Protein AF-A0A920TH06-F1 (afdb_monomer_lite)

Foldseek 3Di:
DDDPDPDDPPNPVVCVVVVPDQDADPQQVVLLVVLVPDDQDPDPAAEPAVFAKAFDDDPPDQQGFWIWGWDDPPDFKIKIKIWGQDPCSRDPPPGSLNVQLVVNVQWDDDPVDIRGSGPCCCRSHLRHLDAQDWGKTWMKIFMDGNNHTDDIDTTIHIYHHHDPPDD

Secondary structure (DSSP, 8-state):
--------TTS-HHHHHTT---SPPHHHHHHHHHHHHS-------EE-TTS-EE----TT-----EEEEEEE-SSSEEEEEEEEE-GGGTS-TTSHHHHHHHHH-S-EE-SS-EE-SS-HHIIIIISS--TTS-EEEEEEEEEEETTEEEEEEEEEEEE-PPP----

Structure (mmCIF, N/CA/C/O backbone):
data_AF-A0A920TH06-F1
#
_entry.id   AF-A0A920TH06-F1
#
loop_
_atom_site.group_PDB
_atom_site.id
_atom_site.type_symbol
_atom_site.label_atom_id
_atom_site.label_alt_id
_atom_site.label_comp_id
_atom_site.label_asym_id
_atom_site.label_entity_id
_atom_site.label_seq_id
_atom_site.pdbx_PDB_ins_code
_atom_site.Cartn_x
_atom_site.Cartn_y
_atom_site.Cartn_z
_atom_site.occupancy
_atom_site.B_iso_or_equiv
_atom_site.auth_seq_id
_atom_site.auth_comp_id
_atom_site.auth_asym_id
_atom_site.auth_atom_id
_atom_site.pdbx_PDB_model_num
ATOM 1 N N . MET A 1 1 ? 40.378 -18.780 -26.845 1.00 33.81 1 MET A N 1
ATOM 2 C CA . MET A 1 1 ? 40.687 -18.795 -25.401 1.00 33.81 1 MET A CA 1
ATOM 3 C C . MET A 1 1 ? 39.849 -17.699 -24.745 1.00 33.81 1 MET A C 1
ATOM 5 O O . MET A 1 1 ? 40.216 -16.537 -24.842 1.00 33.81 1 MET A O 1
ATOM 9 N N . LYS A 1 2 ? 38.646 -18.022 -24.241 1.00 33.88 2 LYS A N 1
ATOM 10 C CA . LYS A 1 2 ? 37.778 -17.039 -23.568 1.00 33.88 2 LYS A CA 1
ATOM 11 C C . LYS A 1 2 ? 38.266 -16.907 -22.128 1.00 33.88 2 LYS A C 1
ATOM 13 O O . LYS A 1 2 ? 38.277 -17.889 -21.396 1.00 33.88 2 LYS A O 1
ATOM 18 N N . VAL A 1 3 ? 38.743 -15.716 -21.790 1.00 39.12 3 VAL A N 1
ATOM 19 C CA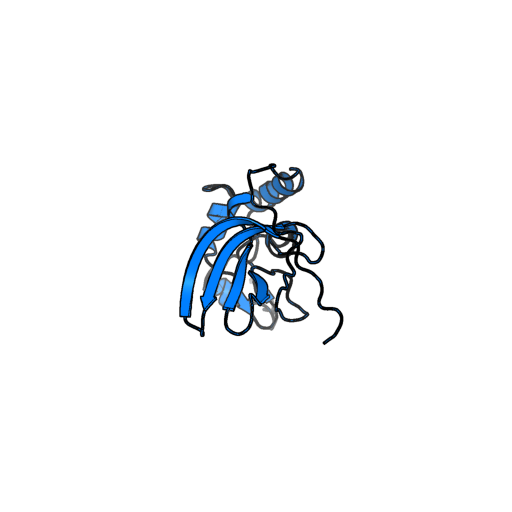 . VAL A 1 3 ? 39.205 -15.345 -20.453 1.00 39.12 3 VAL A CA 1
ATOM 20 C C . VAL A 1 3 ? 38.039 -15.524 -19.483 1.00 39.12 3 VAL A C 1
ATOM 22 O O . VAL A 1 3 ? 36.957 -14.989 -19.729 1.00 39.12 3 VAL A O 1
ATOM 25 N N . ALA A 1 4 ? 38.256 -16.305 -18.425 1.00 44.00 4 ALA A N 1
ATOM 26 C CA . ALA A 1 4 ? 37.342 -16.409 -17.299 1.00 44.00 4 ALA A CA 1
ATOM 27 C C . ALA A 1 4 ? 37.124 -14.998 -16.741 1.00 44.00 4 ALA A C 1
ATOM 29 O O . ALA A 1 4 ? 38.053 -14.381 -16.216 1.00 44.00 4 ALA A O 1
ATOM 30 N N . LYS A 1 5 ? 35.918 -14.455 -16.926 1.00 47.78 5 LYS A N 1
ATOM 31 C CA . LYS A 1 5 ? 35.481 -13.301 -16.147 1.00 47.78 5 LYS A CA 1
ATOM 32 C C . LYS A 1 5 ? 35.469 -13.762 -14.694 1.00 47.78 5 LYS A C 1
ATOM 34 O O . LYS A 1 5 ? 34.869 -14.787 -14.385 1.00 47.78 5 LYS A O 1
ATOM 39 N N . PHE A 1 6 ? 36.205 -13.046 -13.854 1.00 50.72 6 PHE A N 1
ATOM 40 C CA . PHE A 1 6 ? 36.134 -13.190 -12.410 1.00 50.72 6 PHE A CA 1
ATOM 41 C C . PHE A 1 6 ? 34.676 -12.991 -12.006 1.00 50.72 6 PHE A C 1
ATOM 43 O O . PHE A 1 6 ? 34.173 -11.875 -12.112 1.00 50.72 6 PHE A O 1
ATOM 50 N N . ILE A 1 7 ? 34.016 -14.075 -11.604 1.00 52.03 7 ILE A N 1
ATOM 51 C CA . ILE A 1 7 ? 32.746 -13.993 -10.895 1.00 52.03 7 ILE A CA 1
ATOM 52 C C . ILE A 1 7 ? 33.069 -13.257 -9.598 1.00 52.03 7 ILE A C 1
ATOM 54 O O . ILE A 1 7 ? 33.926 -13.691 -8.825 1.00 52.03 7 ILE A O 1
ATOM 58 N N . SER A 1 8 ? 32.477 -12.083 -9.419 1.00 58.69 8 SER A N 1
ATOM 59 C CA . SER A 1 8 ? 32.559 -11.358 -8.154 1.00 58.69 8 SER A CA 1
ATOM 60 C C . SER A 1 8 ? 31.942 -12.243 -7.069 1.00 58.69 8 SER A C 1
ATOM 62 O O . SER A 1 8 ? 30.880 -12.807 -7.302 1.00 58.69 8 SER A O 1
ATOM 64 N N . GLU A 1 9 ? 32.522 -12.330 -5.866 1.00 58.94 9 GLU A N 1
ATOM 65 C CA . GLU A 1 9 ? 31.883 -13.033 -4.728 1.00 58.94 9 GLU A CA 1
ATOM 66 C C . GLU A 1 9 ? 30.471 -12.496 -4.407 1.00 58.94 9 GLU A C 1
ATOM 68 O O . GLU A 1 9 ? 29.725 -13.117 -3.660 1.00 58.94 9 GLU A O 1
ATOM 73 N N . LYS A 1 10 ? 30.112 -11.336 -4.974 1.00 60.47 10 LYS A N 1
ATOM 74 C CA . LYS A 1 10 ? 28.816 -10.667 -4.834 1.00 60.47 10 LYS A CA 1
ATOM 75 C C . LYS A 1 10 ? 27.905 -10.785 -6.060 1.00 60.47 10 LYS A C 1
ATOM 77 O O . LYS A 1 10 ? 26.866 -10.132 -6.082 1.00 60.47 10 LYS A O 1
ATOM 82 N N . GLU A 1 11 ? 28.300 -11.507 -7.109 1.00 66.31 11 GLU A N 1
ATOM 83 C CA . GLU A 1 11 ? 27.383 -11.770 -8.224 1.00 66.31 11 GLU A CA 1
ATOM 84 C C . GLU A 1 11 ? 26.289 -12.740 -7.753 1.00 66.31 11 GLU A C 1
ATOM 86 O O . GLU A 1 11 ? 26.611 -13.785 -7.187 1.00 66.31 11 GLU A O 1
ATOM 91 N N . PRO A 1 12 ? 25.000 -12.412 -7.944 1.00 70.88 12 PRO A N 1
ATOM 92 C CA . PRO A 1 12 ? 23.907 -13.245 -7.465 1.00 70.88 12 PRO A CA 1
ATOM 93 C C . PRO A 1 12 ? 23.651 -14.399 -8.447 1.00 70.88 12 PRO A C 1
ATOM 95 O O . PRO A 1 12 ? 22.682 -14.396 -9.204 1.00 70.88 12 PRO A O 1
ATOM 98 N N . ILE A 1 13 ? 24.552 -15.383 -8.448 1.00 78.50 13 ILE A N 1
ATOM 99 C CA . ILE A 1 13 ? 24.568 -16.524 -9.380 1.00 78.50 13 ILE A CA 1
ATOM 100 C C . ILE A 1 13 ? 23.242 -17.295 -9.340 1.00 78.50 13 ILE A C 1
ATOM 102 O O . ILE A 1 13 ? 22.773 -17.791 -10.361 1.00 78.50 13 ILE A O 1
ATOM 106 N N . GLU A 1 14 ? 22.617 -17.398 -8.170 1.00 81.69 14 GLU A N 1
ATOM 107 C CA . GLU A 1 14 ? 21.323 -18.052 -7.993 1.00 81.69 14 GLU A CA 1
ATOM 108 C C . GLU A 1 14 ? 20.205 -17.350 -8.773 1.00 81.69 14 GLU A C 1
ATOM 110 O O . GLU A 1 14 ? 19.343 -18.031 -9.317 1.00 81.69 14 GLU A O 1
ATOM 115 N N . LEU A 1 15 ? 20.241 -16.017 -8.897 1.00 84.56 15 LEU A N 1
ATOM 116 C CA . LEU A 1 15 ? 19.258 -15.281 -9.697 1.00 84.56 15 LEU A CA 1
ATOM 117 C C . LEU A 1 15 ? 19.418 -15.581 -11.185 1.00 84.56 15 LEU A C 1
ATOM 119 O O . LEU A 1 15 ? 18.423 -15.764 -11.877 1.00 84.56 15 LEU A O 1
ATOM 123 N N . GLU A 1 16 ? 20.660 -15.667 -11.670 1.00 81.00 16 GLU A N 1
ATOM 124 C CA . GLU A 1 16 ? 20.931 -16.032 -13.064 1.00 81.00 16 GLU A CA 1
ATOM 125 C C . GLU A 1 16 ? 20.515 -17.475 -13.362 1.00 81.00 16 GLU A C 1
ATOM 127 O O . GLU A 1 16 ? 19.975 -17.755 -14.426 1.00 81.00 16 GLU A O 1
ATOM 132 N N . ARG A 1 17 ? 20.748 -18.403 -12.427 1.00 85.19 17 ARG A N 1
ATOM 133 C CA . ARG A 1 17 ? 20.390 -19.821 -12.596 1.00 85.19 17 ARG A CA 1
ATOM 134 C C . ARG A 1 17 ? 18.888 -20.059 -12.686 1.00 85.19 17 ARG A C 1
ATOM 136 O O . ARG A 1 17 ? 18.483 -21.001 -13.359 1.00 85.19 17 ARG A O 1
ATOM 143 N N . GLU A 1 18 ? 18.108 -19.238 -11.996 1.00 85.50 18 GLU A N 1
ATOM 144 C CA . GLU A 1 18 ? 16.645 -19.295 -11.990 1.00 85.50 18 GLU A CA 1
ATOM 145 C C . GLU A 1 18 ? 16.020 -18.300 -12.988 1.00 85.50 18 GLU A C 1
ATOM 147 O O . GLU A 1 18 ? 14.808 -18.102 -12.976 1.00 85.50 18 GLU A O 1
ATOM 152 N N . ASP A 1 19 ? 16.837 -17.663 -13.844 1.00 85.75 19 ASP A N 1
ATOM 153 C CA . ASP A 1 19 ? 16.421 -16.662 -14.837 1.00 85.75 19 ASP A CA 1
ATOM 154 C C . ASP A 1 19 ? 15.552 -15.529 -14.241 1.00 85.75 19 ASP A C 1
ATOM 156 O O . ASP A 1 19 ? 14.624 -15.019 -14.876 1.00 85.75 19 ASP A O 1
ATOM 160 N N . ILE A 1 20 ? 15.850 -15.106 -13.005 1.00 85.56 20 ILE A N 1
ATOM 161 C CA . ILE A 1 20 ? 15.085 -14.070 -12.300 1.00 85.56 20 ILE A CA 1
ATOM 162 C C . ILE A 1 20 ? 15.437 -12.686 -12.872 1.00 85.56 20 ILE A C 1
ATOM 164 O O . ILE A 1 20 ? 16.586 -12.243 -12.759 1.00 85.56 20 ILE A O 1
ATOM 168 N N . PRO A 1 21 ? 14.466 -11.947 -13.447 1.00 85.69 21 PRO A N 1
ATOM 169 C CA . PRO A 1 21 ? 14.729 -10.642 -14.035 1.00 85.69 21 PRO A CA 1
ATOM 170 C C . PRO A 1 21 ? 15.011 -9.593 -12.954 1.00 85.69 21 PRO A C 1
ATOM 172 O O . PRO A 1 21 ? 14.147 -9.228 -12.157 1.00 85.69 21 PRO A O 1
ATOM 175 N N . ILE A 1 22 ? 16.228 -9.050 -12.962 1.00 87.81 22 ILE A N 1
ATOM 176 C CA . ILE A 1 22 ? 16.648 -8.004 -12.017 1.00 87.81 22 ILE A CA 1
ATOM 177 C C . ILE A 1 22 ? 16.246 -6.617 -12.541 1.00 87.81 22 ILE A C 1
ATOM 179 O O . ILE A 1 22 ? 15.700 -5.802 -11.798 1.00 87.81 22 ILE A O 1
ATOM 183 N N . ASP A 1 23 ? 16.435 -6.375 -13.839 1.00 91.50 23 ASP A N 1
ATOM 184 C CA . ASP A 1 23 ? 16.112 -5.106 -14.494 1.00 91.50 23 ASP A CA 1
ATOM 185 C C . ASP A 1 23 ? 14.692 -5.090 -15.061 1.00 91.50 23 ASP A C 1
ATOM 187 O O . ASP A 1 23 ? 14.188 -6.099 -15.552 1.00 91.50 23 ASP A O 1
ATOM 191 N N . PHE A 1 24 ? 14.054 -3.919 -15.040 1.00 95.12 24 PHE A N 1
ATOM 192 C CA . PHE A 1 24 ? 12.742 -3.720 -15.654 1.00 95.12 24 PHE A CA 1
ATOM 193 C C . PHE A 1 24 ? 12.860 -3.480 -17.166 1.00 95.12 24 PHE A C 1
ATOM 195 O O . PHE A 1 24 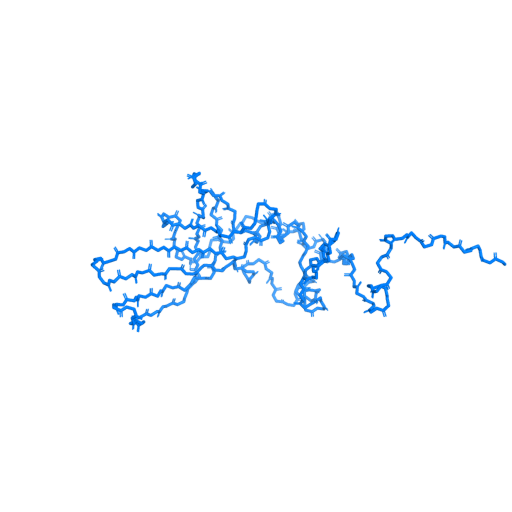? 13.744 -2.733 -17.608 1.00 95.12 24 PHE A O 1
ATOM 202 N N . PRO A 1 25 ? 11.937 -4.017 -17.984 1.00 95.62 25 PRO A N 1
ATOM 203 C CA . PRO A 1 25 ? 11.920 -3.740 -19.410 1.00 95.62 25 PRO A CA 1
ATOM 204 C C . PRO A 1 25 ? 11.639 -2.258 -19.679 1.00 95.62 25 PRO A C 1
ATOM 206 O O . PRO A 1 25 ? 10.906 -1.579 -18.952 1.00 95.62 25 PRO A O 1
ATOM 209 N N . LYS A 1 26 ? 12.179 -1.753 -20.794 1.00 96.31 26 LYS A N 1
ATOM 210 C CA . LYS A 1 26 ? 12.018 -0.349 -21.202 1.00 96.31 26 LYS A CA 1
ATOM 211 C C . LYS A 1 26 ? 10.546 0.079 -21.287 1.00 96.31 26 LYS A C 1
ATOM 213 O O . LYS A 1 26 ? 10.224 1.203 -20.921 1.00 96.31 26 LYS A O 1
ATOM 218 N N . SER A 1 27 ? 9.661 -0.815 -21.730 1.00 95.88 27 SER A N 1
ATOM 219 C CA . SER A 1 27 ? 8.216 -0.573 -21.816 1.00 95.88 27 SER A CA 1
ATOM 220 C C . SER A 1 27 ? 7.598 -0.218 -20.459 1.00 95.88 27 SER A C 1
ATOM 222 O O . SER A 1 27 ? 6.851 0.756 -20.373 1.00 95.88 27 SER A O 1
ATOM 224 N N . ALA A 1 28 ? 7.948 -0.949 -19.396 1.00 95.25 28 ALA A N 1
ATOM 225 C CA . ALA A 1 28 ? 7.488 -0.659 -18.040 1.00 95.25 28 ALA A CA 1
ATOM 226 C C . ALA A 1 28 ? 8.062 0.677 -17.540 1.00 95.25 28 ALA A C 1
ATOM 228 O O . ALA A 1 28 ? 7.325 1.524 -17.039 1.00 95.25 28 ALA A O 1
ATOM 229 N N . LEU A 1 29 ? 9.362 0.916 -17.747 1.00 95.25 29 LEU A N 1
ATOM 230 C CA . LEU A 1 29 ? 10.024 2.158 -17.326 1.00 95.25 29 LEU A CA 1
ATOM 231 C C . LEU A 1 29 ? 9.481 3.408 -18.034 1.00 95.25 29 LEU A C 1
ATOM 233 O O . LEU A 1 29 ? 9.383 4.474 -17.424 1.00 95.25 29 LEU A O 1
ATOM 237 N N . ASP A 1 30 ? 9.123 3.303 -19.311 1.00 94.31 30 ASP A N 1
ATOM 238 C CA . ASP A 1 30 ? 8.520 4.410 -20.048 1.00 94.31 30 ASP A CA 1
ATOM 239 C C . ASP A 1 30 ? 7.087 4.690 -19.562 1.00 94.31 30 ASP A C 1
ATOM 241 O O . ASP A 1 30 ? 6.707 5.857 -19.442 1.00 94.31 30 ASP A O 1
ATOM 245 N N . GLN A 1 31 ? 6.324 3.663 -19.165 1.00 92.75 31 GLN A N 1
ATOM 246 C CA . GLN A 1 31 ? 5.004 3.847 -18.551 1.00 92.75 31 GLN A CA 1
ATOM 247 C C . GLN A 1 31 ? 5.082 4.537 -17.177 1.00 92.75 31 GLN A C 1
ATOM 249 O O . GLN A 1 31 ? 4.250 5.397 -16.880 1.00 92.75 31 GLN A O 1
ATOM 254 N N . VAL A 1 32 ? 6.103 4.245 -16.362 1.00 92.38 32 VAL A N 1
ATOM 255 C CA . VAL A 1 32 ? 6.322 4.933 -15.072 1.00 92.38 32 VAL A CA 1
ATOM 256 C C . VAL A 1 32 ? 6.412 6.451 -15.262 1.00 92.38 32 VAL A C 1
ATOM 258 O O . VAL A 1 32 ? 5.801 7.210 -14.507 1.00 92.38 32 VAL A O 1
ATOM 261 N N . LYS A 1 33 ? 7.124 6.909 -16.300 1.00 88.94 33 LYS A N 1
ATOM 262 C CA . LYS A 1 33 ? 7.270 8.344 -16.604 1.00 88.94 33 LYS A CA 1
ATOM 263 C C . LYS A 1 33 ? 5.933 8.995 -16.959 1.00 88.94 33 LYS A C 1
ATOM 265 O O . LYS A 1 33 ? 5.701 10.144 -16.590 1.00 88.94 33 LYS A O 1
ATOM 270 N N . LEU A 1 34 ? 5.057 8.270 -17.658 1.00 87.50 34 LEU A N 1
ATOM 271 C CA . LEU A 1 34 ? 3.718 8.753 -18.004 1.00 87.50 34 LEU A CA 1
ATOM 272 C C . LEU A 1 34 ? 2.855 8.923 -16.750 1.00 87.50 34 LEU A C 1
ATOM 274 O O . LEU A 1 34 ? 2.242 9.974 -16.577 1.00 87.50 34 LEU A O 1
ATOM 278 N N . ILE A 1 35 ? 2.868 7.934 -15.850 1.00 85.00 35 ILE A N 1
ATOM 279 C CA . ILE A 1 35 ? 2.121 7.964 -14.582 1.00 85.00 35 ILE A CA 1
ATOM 280 C C . ILE A 1 35 ? 2.536 9.167 -13.727 1.00 85.00 35 ILE A C 1
ATOM 282 O O . ILE A 1 35 ? 1.682 9.892 -13.223 1.00 85.00 35 ILE A O 1
ATOM 286 N N . GLN A 1 36 ? 3.839 9.438 -13.614 1.00 76.75 36 GLN A N 1
ATOM 287 C CA . GLN A 1 36 ? 4.352 10.578 -12.843 1.00 76.75 36 GLN A CA 1
ATOM 288 C C . GLN A 1 36 ? 3.913 11.946 -13.395 1.00 76.75 36 GLN A C 1
ATOM 290 O O . GLN A 1 36 ? 3.897 12.930 -12.654 1.00 76.75 36 GLN A O 1
ATOM 295 N N . GLY A 1 37 ? 3.545 12.022 -14.678 1.00 64.69 37 GLY A N 1
ATOM 296 C CA . GLY A 1 37 ? 3.038 13.236 -15.318 1.00 64.69 37 GLY A CA 1
ATOM 297 C C . GLY A 1 37 ? 1.543 13.499 -15.100 1.00 64.69 37 GLY A C 1
ATOM 298 O O . GLY A 1 37 ? 1.074 14.606 -15.376 1.00 64.69 37 GLY A O 1
ATOM 299 N N . ILE A 1 38 ? 0.780 12.518 -14.607 1.00 65.25 38 ILE A N 1
ATOM 300 C CA . ILE A 1 38 ? -0.672 12.624 -14.433 1.00 65.25 38 ILE A CA 1
ATOM 301 C C . ILE A 1 38 ? -0.979 13.119 -13.014 1.00 65.25 38 ILE A C 1
ATOM 303 O O . ILE A 1 38 ? -0.635 12.488 -12.018 1.00 65.25 38 ILE A O 1
ATOM 307 N N . LYS A 1 39 ? -1.683 14.253 -12.898 1.00 55.44 39 LYS A N 1
ATOM 308 C CA . LYS A 1 39 ? -2.303 14.647 -11.625 1.00 55.44 39 LYS A CA 1
ATOM 309 C C . LYS A 1 39 ? -3.471 13.701 -11.348 1.00 55.44 39 LYS A C 1
ATOM 311 O O . LYS A 1 39 ? -4.340 13.576 -12.206 1.00 55.44 39 LYS A O 1
ATOM 316 N N . SER A 1 40 ? -3.461 13.070 -10.167 1.00 56.72 40 SER A N 1
ATOM 317 C CA . SER A 1 40 ? -4.495 12.168 -9.625 1.00 56.72 40 SER A CA 1
ATOM 318 C C . SER A 1 40 ? -5.875 12.402 -10.239 1.00 56.72 40 SER A C 1
ATOM 320 O O . SER A 1 40 ? -6.417 13.508 -10.131 1.00 56.72 40 SER A O 1
ATOM 322 N N . ARG A 1 41 ? -6.479 11.353 -10.815 1.00 55.69 41 ARG A N 1
ATOM 323 C CA . ARG A 1 41 ? -7.920 11.352 -11.093 1.00 55.69 41 ARG A CA 1
ATOM 324 C C . ARG A 1 41 ? -8.634 11.640 -9.770 1.00 55.69 41 ARG A C 1
ATOM 326 O O . ARG A 1 41 ? -8.342 11.004 -8.760 1.00 55.69 41 ARG A O 1
ATOM 333 N N . LYS A 1 42 ? -9.500 12.656 -9.749 1.00 56.44 42 LYS A N 1
ATOM 334 C CA . LYS A 1 42 ? -10.452 12.853 -8.651 1.00 56.44 42 LYS A CA 1
ATOM 335 C C . LYS A 1 42 ? -11.526 11.790 -8.820 1.00 56.44 42 LYS A C 1
ATOM 337 O O . LYS A 1 42 ? -12.478 11.990 -9.565 1.00 56.44 42 LYS A O 1
ATOM 342 N N . GLU A 1 43 ? -11.297 10.642 -8.212 1.00 67.88 43 GLU A N 1
ATOM 343 C CA . GLU A 1 43 ? -12.307 9.601 -8.073 1.00 67.88 43 GLU A CA 1
ATOM 344 C C . GLU A 1 43 ? -13.179 9.908 -6.851 1.00 67.88 43 GLU A C 1
ATOM 346 O O . GLU A 1 43 ? -12.709 10.551 -5.906 1.00 67.88 43 GLU A O 1
ATOM 351 N N . ASP A 1 44 ? -14.433 9.451 -6.865 1.00 84.31 44 ASP A N 1
ATOM 352 C CA . ASP A 1 44 ? -15.324 9.487 -5.699 1.00 84.31 44 ASP A CA 1
ATOM 353 C C . ASP A 1 44 ? -14.792 8.517 -4.630 1.00 84.31 44 ASP A C 1
ATOM 355 O O . ASP A 1 44 ? -15.217 7.370 -4.502 1.00 84.31 44 ASP A O 1
ATOM 359 N N . ARG A 1 45 ? -13.786 8.973 -3.882 1.00 92.44 45 ARG A N 1
ATOM 360 C CA . ARG A 1 45 ? -13.150 8.254 -2.775 1.00 92.44 45 ARG A CA 1
ATOM 361 C C . ARG A 1 45 ? -13.574 8.876 -1.458 1.00 92.44 45 ARG A C 1
ATOM 363 O O . ARG A 1 45 ? -13.660 10.097 -1.337 1.00 92.44 45 ARG A O 1
ATOM 370 N N . ARG A 1 46 ? -13.785 8.038 -0.443 1.00 96.00 46 ARG A N 1
ATOM 371 C CA . ARG A 1 46 ? -14.077 8.524 0.907 1.00 96.00 46 ARG A CA 1
ATOM 372 C C . ARG A 1 46 ? -12.846 9.227 1.480 1.00 96.00 46 ARG A C 1
ATOM 374 O O . ARG A 1 46 ? -11.759 8.653 1.502 1.00 96.00 46 ARG A O 1
ATOM 381 N N . ASP A 1 47 ? -13.012 10.458 1.947 1.00 96.06 47 ASP A N 1
ATOM 382 C CA . ASP A 1 47 ? -11.928 11.209 2.580 1.00 96.06 47 ASP A CA 1
ATOM 383 C C . ASP A 1 47 ? -11.771 10.779 4.046 1.00 96.06 47 ASP A C 1
ATOM 385 O O . ASP A 1 47 ? -12.625 11.065 4.884 1.00 96.06 47 ASP A O 1
ATOM 389 N N . LEU A 1 48 ? -10.676 10.079 4.341 1.00 96.75 48 LEU A N 1
ATOM 390 C CA . LEU A 1 48 ? -10.250 9.682 5.684 1.00 96.75 48 LEU A CA 1
ATOM 391 C C . LEU A 1 48 ? -8.972 10.426 6.108 1.00 96.75 48 LEU A C 1
ATOM 393 O O . LEU A 1 48 ? -8.325 10.054 7.084 1.00 96.75 48 LEU A O 1
ATOM 397 N N . THR A 1 49 ? -8.574 11.494 5.409 1.00 95.50 49 THR A N 1
ATOM 398 C CA . THR A 1 49 ? -7.290 12.183 5.645 1.00 95.50 49 THR A CA 1
ATOM 399 C C . THR A 1 49 ? -7.195 12.903 6.995 1.00 95.50 49 THR A C 1
ATOM 401 O O . THR A 1 49 ? -6.098 13.300 7.402 1.00 95.50 49 THR A O 1
ATOM 404 N N . ASN A 1 50 ? -8.324 13.063 7.690 1.00 94.75 50 ASN A N 1
ATOM 405 C CA . ASN A 1 50 ? -8.401 13.600 9.050 1.00 94.75 50 ASN A CA 1
ATOM 406 C C . ASN A 1 50 ? -8.381 12.512 10.135 1.00 94.75 50 ASN A C 1
ATOM 408 O O . ASN A 1 50 ? -8.282 12.844 11.314 1.00 94.75 50 ASN A O 1
ATOM 412 N N . MET A 1 51 ? -8.478 11.234 9.764 1.00 94.69 51 MET A N 1
ATOM 413 C CA . MET A 1 51 ? -8.410 10.126 10.710 1.00 94.69 51 MET A CA 1
ATOM 414 C C . MET A 1 51 ? -6.957 9.902 11.144 1.00 94.69 51 MET A C 1
ATOM 416 O O . MET A 1 51 ? -6.040 9.908 10.311 1.00 94.69 51 MET A O 1
ATOM 420 N N . PHE A 1 52 ? -6.729 9.702 12.445 1.00 94.88 52 PHE A N 1
ATOM 421 C CA . PHE A 1 52 ? -5.397 9.360 12.942 1.00 94.88 52 PHE A CA 1
ATOM 422 C C . PHE A 1 52 ? -5.016 7.960 12.447 1.00 94.88 52 PHE A C 1
ATOM 424 O O . PHE A 1 52 ? -5.651 6.971 12.804 1.00 94.88 52 PHE A O 1
ATOM 431 N N . THR A 1 53 ? -4.016 7.907 11.578 1.00 96.69 53 THR A N 1
ATOM 432 C CA . THR A 1 53 ? -3.603 6.761 10.776 1.00 96.69 53 THR A CA 1
ATOM 433 C C . THR A 1 53 ? -2.085 6.663 10.821 1.00 96.69 53 THR A C 1
ATOM 435 O O . THR A 1 53 ? -1.397 7.649 10.569 1.00 96.69 53 THR A O 1
ATOM 438 N N . ILE A 1 54 ? -1.543 5.481 11.080 1.00 95.44 54 ILE A N 1
ATOM 439 C CA . ILE A 1 54 ? -0.096 5.246 11.150 1.00 95.44 54 ILE A CA 1
ATOM 440 C C . ILE A 1 54 ? 0.298 4.052 10.285 1.00 95.44 54 ILE A C 1
ATOM 442 O O . ILE A 1 54 ? -0.512 3.158 10.060 1.00 95.44 54 ILE A O 1
ATOM 446 N N . THR A 1 55 ? 1.547 4.026 9.826 1.00 95.19 55 THR A N 1
ATOM 447 C CA . THR A 1 55 ? 2.178 2.814 9.279 1.00 95.19 55 THR A CA 1
ATOM 448 C C . THR A 1 55 ? 3.132 2.256 10.336 1.00 95.19 55 THR A C 1
ATOM 450 O O . THR A 1 55 ? 3.681 3.025 11.136 1.00 95.19 55 THR A O 1
ATOM 453 N N . VAL A 1 56 ? 3.302 0.937 10.390 1.00 93.00 56 VAL A N 1
ATOM 454 C CA . VAL A 1 56 ? 4.179 0.276 11.368 1.00 93.00 56 VAL A CA 1
ATOM 455 C C . VAL A 1 56 ? 5.204 -0.550 10.610 1.00 93.00 56 VAL A C 1
ATOM 457 O O . VAL A 1 56 ? 4.963 -1.697 10.259 1.00 93.00 56 VAL A O 1
ATOM 460 N N . ASP A 1 57 ? 6.368 0.052 10.384 1.00 90.31 57 ASP A N 1
ATOM 461 C CA . ASP A 1 57 ? 7.419 -0.501 9.536 1.00 90.31 57 ASP A CA 1
ATOM 462 C C . ASP A 1 57 ? 8.803 -0.331 10.165 1.00 90.31 57 ASP A C 1
ATOM 464 O O . ASP A 1 57 ? 9.017 0.479 11.073 1.00 90.31 57 ASP A O 1
ATOM 468 N N . ASN A 1 58 ? 9.790 -1.042 9.619 1.00 87.50 58 ASN A N 1
ATOM 469 C CA . ASN A 1 58 ? 11.186 -0.786 9.947 1.00 87.50 58 ASN A CA 1
ATOM 470 C C . ASN A 1 58 ? 11.631 0.584 9.413 1.00 87.50 58 ASN A C 1
ATOM 472 O O . ASN A 1 58 ? 11.195 1.043 8.361 1.00 87.50 58 ASN A O 1
ATOM 476 N N . LYS A 1 59 ? 12.612 1.207 10.080 1.00 84.00 59 LYS A N 1
ATOM 477 C CA . LYS A 1 59 ? 13.179 2.510 9.671 1.00 84.00 59 LYS A CA 1
ATOM 478 C C . LYS A 1 59 ? 13.708 2.534 8.225 1.00 84.00 59 LYS A C 1
ATOM 480 O O . LYS A 1 59 ? 13.790 3.601 7.623 1.00 84.00 59 LYS A O 1
ATOM 485 N N . ALA A 1 60 ? 14.112 1.379 7.696 1.00 84.81 60 ALA A N 1
ATOM 486 C CA . ALA A 1 60 ? 14.631 1.240 6.338 1.00 84.81 60 ALA A CA 1
ATOM 487 C C . ALA A 1 60 ? 13.536 1.030 5.274 1.00 84.81 60 ALA A C 1
ATOM 489 O O . ALA A 1 60 ? 13.837 1.169 4.091 1.00 84.81 60 ALA A O 1
ATOM 490 N N . THR A 1 61 ? 12.295 0.720 5.671 1.00 87.00 61 THR A N 1
ATOM 491 C CA . THR A 1 61 ? 11.185 0.436 4.752 1.00 87.00 61 THR A CA 1
ATOM 492 C C . THR A 1 61 ? 10.769 1.691 3.992 1.00 87.00 61 THR A C 1
ATOM 494 O O . THR A 1 61 ? 10.629 2.784 4.558 1.00 87.00 61 THR A O 1
ATOM 497 N N . ARG A 1 62 ? 10.561 1.542 2.683 1.00 87.12 62 ARG A N 1
ATOM 498 C CA . ARG A 1 62 ? 10.195 2.649 1.786 1.00 87.12 62 ARG A CA 1
ATOM 499 C C . ARG A 1 62 ? 8.888 2.402 1.044 1.00 87.12 62 ARG A C 1
ATOM 501 O O . ARG A 1 62 ? 8.169 3.360 0.770 1.00 87.12 62 ARG A O 1
ATOM 508 N N . ASP A 1 63 ? 8.581 1.147 0.792 1.00 90.75 63 ASP A N 1
ATOM 509 C CA . ASP A 1 63 ? 7.380 0.536 0.232 1.00 90.75 63 ASP A CA 1
ATOM 510 C C . ASP A 1 63 ? 6.364 0.230 1.343 1.00 90.75 63 ASP A C 1
ATOM 512 O O . ASP A 1 63 ? 6.222 -0.896 1.795 1.00 90.75 63 ASP A O 1
ATOM 516 N N . ARG A 1 64 ? 5.699 1.272 1.856 1.00 94.38 64 ARG A N 1
ATOM 517 C CA . ARG A 1 64 ? 4.684 1.127 2.910 1.00 94.38 64 ARG A CA 1
ATOM 518 C C . ARG A 1 64 ? 3.342 0.823 2.266 1.00 94.38 64 ARG A C 1
ATOM 520 O O . ARG A 1 64 ? 2.726 1.741 1.718 1.00 94.38 64 ARG A O 1
ATOM 527 N N . ASP A 1 65 ? 2.925 -0.433 2.330 1.00 95.44 65 ASP A N 1
ATOM 528 C CA . ASP A 1 65 ? 1.722 -0.915 1.649 1.00 95.44 65 ASP A CA 1
ATOM 529 C C . ASP A 1 65 ? 0.459 -0.757 2.493 1.00 95.44 65 ASP A C 1
ATOM 531 O O . ASP A 1 65 ? -0.627 -0.591 1.937 1.00 95.44 65 ASP A O 1
ATOM 535 N N . ASP A 1 66 ? 0.589 -0.767 3.819 1.00 96.94 66 ASP A N 1
ATOM 536 C CA . ASP A 1 66 ? -0.531 -0.722 4.746 1.00 96.94 66 ASP A CA 1
ATOM 537 C C . ASP A 1 66 ? -0.408 0.365 5.822 1.00 96.94 66 ASP A C 1
ATOM 539 O O . ASP A 1 66 ? 0.664 0.861 6.178 1.00 96.94 66 ASP A O 1
ATOM 543 N N . ALA A 1 67 ? -1.568 0.782 6.320 1.00 97.56 67 ALA A N 1
ATOM 544 C CA . ALA A 1 67 ? -1.706 1.687 7.442 1.00 97.56 67 ALA A CA 1
ATOM 545 C C . ALA A 1 67 ? -2.908 1.292 8.302 1.00 97.56 67 ALA A C 1
ATOM 547 O O . ALA A 1 67 ? -3.884 0.714 7.817 1.00 97.56 67 ALA A O 1
ATOM 548 N N . ILE A 1 68 ? -2.858 1.653 9.580 1.00 97.81 68 ILE A N 1
ATOM 549 C CA . ILE A 1 68 ? -3.884 1.330 10.568 1.00 97.81 68 ILE A CA 1
ATOM 550 C C . ILE A 1 68 ? -4.381 2.612 11.228 1.00 97.81 68 ILE A C 1
ATOM 552 O O . ILE A 1 68 ? -3.594 3.497 11.574 1.00 97.81 68 ILE A O 1
ATOM 556 N N . SER A 1 69 ? -5.689 2.691 11.443 1.00 97.31 69 SER A N 1
ATOM 557 C CA . SER A 1 69 ? -6.332 3.702 12.278 1.00 97.31 69 SER A CA 1
ATOM 558 C C . SER A 1 69 ? -7.200 3.033 13.343 1.00 97.31 69 SER A C 1
ATOM 560 O O . SER A 1 69 ? -7.782 1.972 13.120 1.00 97.31 69 SER A O 1
ATOM 562 N N . ILE A 1 70 ? -7.254 3.618 14.539 1.00 95.50 70 ILE A N 1
ATOM 563 C CA . ILE A 1 70 ? -8.019 3.070 15.665 1.00 95.50 70 ILE A CA 1
ATOM 564 C C . ILE A 1 70 ? -8.744 4.213 16.364 1.00 95.50 70 ILE A C 1
ATOM 566 O O . ILE A 1 70 ? -8.123 5.192 16.774 1.00 95.50 70 ILE A O 1
ATOM 570 N N . GLU A 1 71 ? -10.051 4.056 16.551 1.00 94.88 71 GLU A N 1
ATOM 571 C CA . GLU A 1 71 ? -10.882 4.965 17.336 1.00 94.88 71 GLU A CA 1
ATOM 572 C C . GLU A 1 71 ? -11.631 4.185 18.424 1.00 94.88 71 GLU A C 1
ATOM 574 O O . GLU A 1 71 ? -12.321 3.202 18.150 1.00 94.88 71 GLU A O 1
ATOM 579 N N . LEU A 1 72 ? -11.500 4.618 19.680 1.00 94.25 72 LEU A N 1
ATOM 580 C CA . LEU A 1 72 ? -12.228 4.030 20.805 1.00 94.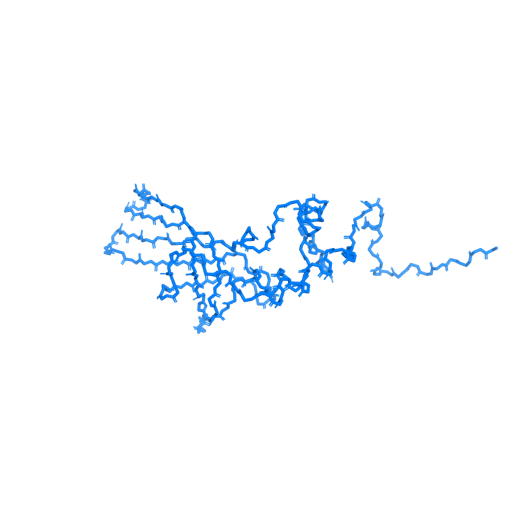25 72 LEU A CA 1
ATOM 581 C C . LEU A 1 72 ? -13.637 4.633 20.882 1.00 94.25 72 LEU A C 1
ATOM 583 O O . LEU A 1 72 ? -13.796 5.827 21.129 1.00 94.25 72 LEU A O 1
ATOM 587 N N . GLN A 1 73 ? -14.666 3.801 20.724 1.00 91.44 73 GLN A N 1
ATOM 588 C CA . GLN A 1 73 ? -16.078 4.193 20.746 1.00 91.44 73 GLN A CA 1
ATOM 589 C C . GLN A 1 73 ? -16.740 3.808 22.081 1.00 91.44 73 GLN A C 1
ATOM 591 O O . GLN A 1 73 ? -17.670 3.008 22.144 1.00 91.44 73 GLN A O 1
ATOM 596 N N . GLY A 1 74 ? -16.261 4.376 23.188 1.00 88.25 74 GLY A N 1
ATOM 597 C CA . GLY A 1 74 ? -16.726 4.036 24.539 1.00 88.25 74 GLY A CA 1
ATOM 598 C C . GLY A 1 74 ? -15.838 2.998 25.229 1.00 88.25 74 GLY A C 1
ATOM 599 O O . GLY A 1 74 ? -14.661 2.882 24.906 1.00 88.25 74 GLY A O 1
ATOM 600 N N . LYS A 1 75 ? -16.372 2.282 26.231 1.00 87.31 75 LYS A N 1
ATOM 601 C CA . LYS A 1 75 ? -15.563 1.378 27.077 1.00 87.31 75 LYS A CA 1
ATOM 602 C C . LYS A 1 75 ? -15.132 0.092 26.376 1.00 87.31 75 LYS A C 1
ATOM 604 O O . LYS A 1 75 ? -13.989 -0.309 26.533 1.00 87.31 75 LYS A O 1
ATOM 609 N N . ASP A 1 76 ? -16.037 -0.515 25.613 1.00 92.25 76 ASP A N 1
ATOM 610 C CA . ASP A 1 76 ? -15.837 -1.847 25.032 1.00 92.25 76 ASP A CA 1
ATOM 611 C C . ASP A 1 76 ? -16.061 -1.863 23.516 1.00 92.25 76 ASP A C 1
ATOM 613 O O . ASP A 1 76 ? -16.330 -2.925 22.964 1.00 92.25 76 ASP A O 1
ATOM 617 N N . ALA A 1 77 ? -16.006 -0.714 22.832 1.00 95.31 77 ALA A N 1
ATOM 618 C CA . ALA A 1 77 ? -16.140 -0.675 21.378 1.00 95.31 77 ALA A CA 1
ATOM 619 C C . ALA A 1 77 ? -14.975 0.047 20.703 1.00 95.31 77 ALA A C 1
ATOM 621 O O . ALA A 1 77 ? -14.456 1.040 21.213 1.00 95.31 77 ALA A O 1
ATOM 622 N N . VAL A 1 78 ? -14.570 -0.477 19.551 1.00 97.00 78 VAL A N 1
ATOM 623 C CA . VAL A 1 78 ? -13.422 -0.010 18.772 1.00 97.00 78 VAL A CA 1
ATOM 624 C C . VAL A 1 78 ? -13.817 0.035 17.305 1.00 97.00 78 VAL A C 1
ATOM 626 O O . VAL A 1 78 ? -14.395 -0.922 16.795 1.00 97.00 78 VAL A O 1
ATOM 629 N N . LEU A 1 79 ? -13.483 1.123 16.623 1.00 97.50 79 LEU A N 1
ATOM 630 C CA . LEU A 1 79 ? -13.494 1.201 15.170 1.00 97.50 79 LEU A CA 1
ATOM 631 C C . LEU A 1 79 ? -12.052 1.056 14.674 1.00 97.50 79 LEU A C 1
ATOM 633 O O . LEU A 1 79 ? -11.206 1.903 14.955 1.00 97.50 79 LEU A O 1
ATOM 637 N N . LEU A 1 80 ? -11.780 -0.040 13.973 1.00 97.81 80 LEU A N 1
ATOM 638 C CA . LEU A 1 80 ? -10.494 -0.354 13.363 1.00 97.81 80 LEU A CA 1
ATOM 639 C C . LEU A 1 80 ? -10.562 -0.047 11.866 1.00 97.81 80 LEU A C 1
ATOM 641 O O . LEU A 1 80 ? -11.425 -0.580 11.170 1.00 97.81 80 LEU A O 1
ATOM 645 N N . GLY A 1 81 ? -9.645 0.778 11.375 1.00 98.31 81 GLY A N 1
ATOM 646 C CA . GLY A 1 81 ? -9.393 0.963 9.953 1.00 98.31 81 GLY A CA 1
ATOM 647 C C . GLY A 1 81 ? -8.119 0.244 9.530 1.00 98.31 81 GLY A C 1
ATOM 648 O O . GLY A 1 81 ? -7.070 0.425 10.145 1.00 98.31 81 GLY A O 1
ATOM 649 N N . ILE A 1 82 ? -8.217 -0.564 8.478 1.00 98.50 82 ILE A N 1
ATOM 650 C CA . ILE A 1 82 ? -7.081 -1.163 7.770 1.00 98.50 82 ILE A CA 1
ATOM 651 C C . ILE A 1 82 ? -7.068 -0.552 6.376 1.00 98.50 82 ILE A C 1
ATOM 653 O O . ILE A 1 82 ? -8.066 -0.629 5.661 1.00 98.50 82 ILE A O 1
ATOM 657 N N . HIS A 1 83 ? -5.958 0.062 5.991 1.00 98.31 83 HIS A N 1
ATOM 658 C CA . HIS A 1 83 ? -5.851 0.838 4.762 1.00 98.31 83 HIS A CA 1
ATOM 659 C C . HIS A 1 83 ? -4.703 0.292 3.926 1.00 98.31 83 HIS A C 1
ATOM 661 O O . HIS A 1 83 ? -3.553 0.432 4.322 1.00 98.31 83 HIS A O 1
ATOM 667 N N . ILE A 1 84 ? -5.006 -0.315 2.782 1.00 98.06 84 ILE A N 1
ATOM 668 C CA . ILE A 1 84 ? -4.004 -0.864 1.863 1.00 98.06 84 ILE A CA 1
ATOM 669 C C . ILE A 1 84 ? -3.847 0.084 0.681 1.00 98.06 84 ILE A C 1
ATOM 671 O O . ILE A 1 84 ? -4.844 0.595 0.170 1.00 98.06 84 ILE A O 1
ATOM 675 N N . THR A 1 85 ? -2.618 0.326 0.233 1.00 95.88 85 THR A N 1
ATOM 676 C CA . THR A 1 85 ? -2.343 1.139 -0.952 1.00 95.88 85 THR A CA 1
ATOM 677 C C . THR A 1 85 ? -3.142 0.654 -2.159 1.00 95.88 85 THR A C 1
ATOM 679 O O . THR A 1 85 ? -3.235 -0.541 -2.448 1.00 95.88 85 THR A O 1
ATOM 682 N N . ASP A 1 86 ? -3.771 1.589 -2.866 1.00 94.12 86 ASP A N 1
ATOM 683 C CA . ASP A 1 86 ? -4.602 1.251 -4.014 1.00 94.12 86 ASP A CA 1
ATOM 684 C C . ASP A 1 86 ? -3.766 1.197 -5.295 1.00 94.12 86 ASP A C 1
ATOM 686 O O . ASP A 1 86 ? -3.701 2.150 -6.076 1.00 94.12 86 ASP A O 1
ATOM 690 N N . VAL A 1 87 ? -3.118 0.051 -5.513 1.00 93.50 87 VAL A N 1
ATOM 691 C CA . VAL A 1 87 ? -2.313 -0.208 -6.716 1.00 93.50 87 VAL A CA 1
ATOM 692 C C . VAL A 1 87 ? -3.149 -0.102 -7.993 1.00 93.50 87 VAL A C 1
ATOM 694 O O . VAL A 1 87 ? -2.679 0.437 -9.000 1.00 93.50 87 VAL A O 1
ATOM 697 N N . GLY A 1 88 ? -4.409 -0.547 -7.940 1.00 90.75 88 GLY A N 1
ATOM 698 C CA . GLY A 1 88 ? -5.340 -0.516 -9.070 1.00 90.75 88 GLY A CA 1
ATOM 699 C C . GLY A 1 88 ? -5.745 0.897 -9.499 1.00 90.75 88 GLY A C 1
ATOM 700 O O . GLY A 1 88 ? -6.130 1.095 -10.649 1.00 90.75 88 GLY A O 1
ATOM 701 N N . ALA A 1 89 ? -5.594 1.895 -8.623 1.00 88.31 89 ALA A N 1
ATOM 702 C CA . ALA A 1 89 ? -5.793 3.305 -8.966 1.00 88.31 89 ALA A CA 1
ATOM 703 C C . ALA A 1 89 ? -4.727 3.853 -9.932 1.00 88.31 89 ALA A C 1
ATOM 705 O O . ALA A 1 89 ? -4.924 4.904 -10.547 1.00 88.31 89 ALA A O 1
ATOM 706 N N . ILE A 1 90 ? -3.571 3.186 -10.018 1.00 88.44 90 ILE A N 1
ATOM 707 C CA . ILE A 1 90 ? -2.378 3.687 -10.712 1.00 88.44 90 ILE A CA 1
ATOM 708 C C . ILE A 1 90 ? -1.960 2.761 -11.852 1.00 88.44 90 ILE A C 1
ATOM 710 O O . ILE A 1 90 ? -1.581 3.236 -12.924 1.00 88.44 90 ILE A O 1
ATOM 714 N N . ILE A 1 91 ? -2.010 1.448 -11.632 1.00 92.25 91 ILE A N 1
ATOM 715 C CA . ILE A 1 91 ? -1.603 0.447 -12.614 1.00 92.25 91 ILE A CA 1
ATOM 716 C C . ILE A 1 91 ? -2.848 -0.080 -13.317 1.00 92.25 91 ILE A C 1
ATOM 718 O O . ILE A 1 91 ? -3.642 -0.830 -12.755 1.00 92.25 91 ILE A O 1
ATOM 722 N N . GLU A 1 92 ? -3.005 0.315 -14.579 1.00 92.12 92 GLU A N 1
ATOM 723 C CA . GLU A 1 92 ? -4.067 -0.206 -15.431 1.00 92.12 92 GLU A CA 1
ATOM 724 C C . GLU A 1 92 ? -3.804 -1.678 -15.774 1.00 92.12 92 GLU A C 1
ATOM 726 O O . GLU A 1 92 ? -2.672 -2.077 -16.080 1.00 92.12 92 GLU A O 1
ATOM 731 N N . LYS A 1 93 ? -4.871 -2.481 -15.746 1.00 94.25 93 LYS A N 1
ATOM 732 C CA . LYS A 1 93 ? -4.845 -3.890 -16.145 1.00 94.25 93 LYS A CA 1
ATOM 733 C C . LYS A 1 93 ? -4.313 -4.040 -17.576 1.00 94.25 93 LYS A C 1
ATOM 735 O O . LYS A 1 93 ? -4.637 -3.231 -18.442 1.00 94.25 93 LYS A O 1
ATOM 740 N N . ASP A 1 94 ? -3.530 -5.090 -17.812 1.00 96.06 94 ASP A N 1
ATOM 741 C CA . ASP A 1 94 ? -2.919 -5.448 -19.098 1.00 96.06 94 ASP A CA 1
ATOM 742 C C . ASP A 1 94 ? -1.904 -4.407 -19.623 1.00 96.06 94 ASP A C 1
ATOM 744 O O . ASP A 1 94 ? -1.436 -4.491 -20.761 1.00 96.06 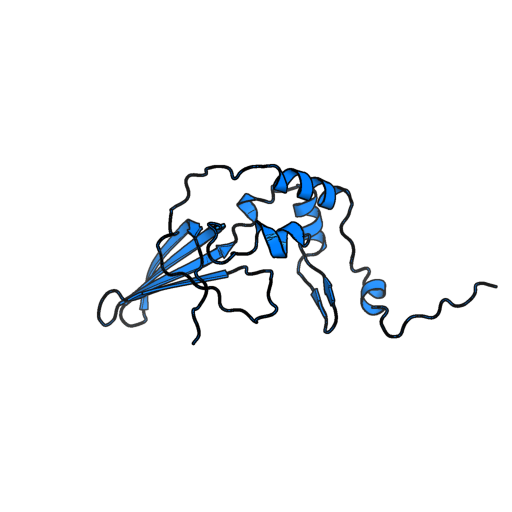94 ASP A O 1
ATOM 748 N N . SER A 1 95 ? -1.518 -3.430 -18.794 1.00 95.94 95 SER A N 1
ATOM 749 C CA . SER A 1 95 ? -0.448 -2.487 -19.117 1.00 95.94 95 SER A CA 1
ATOM 750 C C . SER A 1 95 ? 0.945 -3.117 -19.003 1.00 95.94 95 SER A C 1
ATOM 752 O O . SER A 1 95 ? 1.109 -4.189 -18.426 1.00 95.94 95 SER A O 1
ATOM 754 N N . ALA A 1 96 ? 1.981 -2.457 -19.535 1.00 97.00 96 ALA A N 1
ATOM 755 C CA . ALA A 1 96 ? 3.343 -3.000 -19.505 1.00 97.00 96 ALA A CA 1
ATOM 756 C C . ALA A 1 96 ? 3.840 -3.266 -18.074 1.00 97.00 96 ALA A C 1
ATOM 758 O O . ALA A 1 96 ? 4.533 -4.252 -17.844 1.00 97.00 96 ALA A O 1
ATOM 759 N N . ILE A 1 97 ? 3.465 -2.411 -17.120 1.00 96.88 97 ILE A N 1
ATOM 760 C CA . ILE A 1 97 ? 3.782 -2.601 -15.702 1.00 96.88 97 ILE A CA 1
ATOM 761 C C . ILE A 1 97 ? 2.972 -3.757 -15.098 1.00 96.88 97 ILE A C 1
ATOM 763 O O . ILE A 1 97 ? 3.546 -4.537 -14.350 1.00 96.88 97 ILE A O 1
ATOM 767 N N . ASP A 1 98 ? 1.681 -3.903 -15.426 1.00 97.12 98 ASP A N 1
ATOM 768 C CA . ASP A 1 98 ? 0.855 -5.028 -14.942 1.00 97.12 98 ASP A CA 1
ATOM 769 C C . ASP A 1 98 ? 1.390 -6.376 -15.445 1.00 97.12 98 ASP A C 1
ATOM 771 O O . ASP A 1 98 ? 1.541 -7.321 -14.676 1.00 97.12 98 ASP A O 1
ATOM 775 N N . LEU A 1 99 ? 1.738 -6.459 -16.731 1.00 97.12 99 LEU A N 1
ATOM 776 C CA . LEU A 1 99 ? 2.311 -7.668 -17.324 1.00 97.12 99 LEU A CA 1
ATOM 777 C C . LEU A 1 99 ? 3.660 -8.033 -16.692 1.00 97.12 99 LEU A C 1
ATOM 779 O O . LEU A 1 99 ? 3.901 -9.203 -16.405 1.00 97.12 99 LEU A O 1
ATOM 783 N N . GLU A 1 100 ? 4.514 -7.040 -16.440 1.00 96.56 100 GLU A N 1
ATOM 784 C CA . GLU A 1 100 ? 5.792 -7.249 -15.755 1.00 96.56 100 GLU A CA 1
ATOM 785 C C . GLU A 1 100 ? 5.596 -7.660 -14.288 1.00 96.56 100 GLU A C 1
ATOM 787 O O . GLU A 1 100 ? 6.271 -8.567 -13.810 1.00 96.56 100 GLU A O 1
ATOM 792 N N . ALA A 1 101 ? 4.640 -7.051 -13.580 1.00 96.12 101 ALA A N 1
ATOM 793 C CA . ALA A 1 101 ? 4.310 -7.422 -12.207 1.00 96.12 101 ALA A CA 1
ATOM 794 C C . ALA A 1 101 ? 3.819 -8.875 -12.120 1.00 96.12 101 ALA A C 1
ATOM 796 O O . ALA A 1 101 ? 4.266 -9.612 -11.250 1.00 96.12 101 ALA A O 1
ATOM 797 N N . ARG A 1 102 ? 2.971 -9.321 -13.061 1.00 95.56 102 ARG A N 1
ATOM 798 C CA . ARG A 1 102 ? 2.526 -10.727 -13.164 1.00 95.56 102 ARG A CA 1
ATOM 799 C C . ARG A 1 102 ? 3.671 -11.691 -13.457 1.00 95.56 102 ARG A C 1
ATOM 801 O O . ARG A 1 102 ? 3.624 -12.827 -13.004 1.00 95.56 102 ARG A O 1
ATOM 808 N N . LEU A 1 103 ? 4.659 -11.263 -14.246 1.00 93.94 103 LEU A N 1
ATOM 809 C CA . LEU A 1 103 ? 5.845 -12.070 -14.537 1.00 93.94 103 LEU A CA 1
ATOM 810 C C . LEU A 1 103 ? 6.735 -12.220 -13.296 1.00 93.94 103 LEU A C 1
ATOM 812 O O . LEU A 1 103 ? 7.285 -13.293 -13.074 1.00 93.94 103 LEU A O 1
ATOM 816 N N . ARG A 1 104 ? 6.873 -11.149 -12.503 1.00 94.62 104 ARG A N 1
ATOM 817 C CA . ARG A 1 104 ? 7.676 -11.132 -11.270 1.00 94.62 104 ARG A CA 1
ATOM 818 C C . ARG A 1 104 ? 6.981 -11.794 -10.081 1.00 94.62 104 ARG A C 1
ATOM 820 O O . ARG A 1 104 ? 7.676 -12.338 -9.233 1.00 94.62 104 ARG A O 1
ATOM 827 N N . ASP A 1 105 ? 5.648 -11.750 -10.034 1.00 93.44 105 ASP A N 1
ATOM 828 C CA . ASP A 1 105 ? 4.742 -12.283 -8.998 1.00 93.44 105 ASP A CA 1
ATOM 829 C C . ASP A 1 105 ? 4.901 -11.642 -7.604 1.00 93.44 105 ASP A C 1
ATOM 831 O O . ASP A 1 105 ? 3.938 -11.140 -7.030 1.00 93.44 105 ASP A O 1
ATOM 835 N N . THR A 1 106 ? 6.123 -11.587 -7.075 1.00 94.06 106 THR A N 1
ATOM 836 C CA . THR A 1 106 ? 6.451 -11.023 -5.762 1.00 94.06 106 THR A CA 1
ATOM 837 C C . THR A 1 106 ? 7.772 -10.257 -5.789 1.00 94.06 106 THR A C 1
ATOM 839 O O . THR A 1 106 ? 8.644 -10.496 -6.624 1.00 94.06 106 THR A O 1
ATOM 842 N N . SER A 1 107 ? 7.955 -9.348 -4.829 1.00 92.94 107 SER A N 1
ATOM 843 C CA . SER A 1 107 ? 9.283 -8.821 -4.511 1.00 92.94 107 SER A CA 1
ATOM 844 C C . SER A 1 107 ? 10.130 -9.914 -3.844 1.00 92.94 107 SER A C 1
ATOM 846 O O . SER A 1 107 ? 9.614 -10.719 -3.064 1.00 92.94 107 SER A O 1
ATOM 848 N N . ILE A 1 108 ? 11.432 -9.934 -4.131 1.00 91.56 108 ILE A N 1
ATOM 849 C CA . ILE A 1 108 ? 12.406 -10.871 -3.555 1.00 91.56 108 ILE A CA 1
ATOM 850 C C . ILE A 1 108 ? 13.368 -10.079 -2.671 1.00 91.56 108 ILE A C 1
ATOM 852 O O . ILE A 1 108 ? 14.050 -9.170 -3.145 1.00 91.56 108 ILE A O 1
ATOM 856 N N . TYR A 1 109 ? 13.441 -10.440 -1.391 1.00 88.19 109 TYR A N 1
ATOM 857 C CA . TYR A 1 109 ? 14.293 -9.781 -0.402 1.00 88.19 109 TYR A CA 1
ATOM 858 C C . TYR A 1 109 ? 15.508 -10.662 -0.085 1.00 88.19 109 TYR A C 1
ATOM 860 O O . TYR A 1 109 ? 15.387 -11.692 0.578 1.00 88.19 109 TYR A O 1
ATOM 868 N N . LEU A 1 110 ? 16.683 -10.256 -0.564 1.00 87.25 110 LEU A N 1
ATOM 869 C CA . LEU A 1 110 ? 17.982 -10.854 -0.248 1.00 87.25 110 LEU A CA 1
ATOM 870 C C . LEU A 1 110 ? 18.699 -10.007 0.819 1.00 87.25 110 LEU A C 1
ATOM 872 O O . LEU A 1 110 ? 18.354 -8.839 0.998 1.00 87.25 110 LEU A O 1
ATOM 876 N N . PRO A 1 111 ? 19.731 -10.544 1.501 1.00 82.50 111 PRO A N 1
ATOM 877 C CA . PRO A 1 111 ? 20.472 -9.789 2.517 1.00 82.50 111 PRO A CA 1
ATOM 878 C C . PRO A 1 111 ? 21.023 -8.440 2.027 1.00 82.50 111 PRO A C 1
ATOM 880 O O . PRO A 1 111 ? 20.969 -7.459 2.765 1.00 82.50 111 PRO A O 1
ATOM 883 N N . ASP A 1 112 ? 21.508 -8.392 0.782 1.00 82.94 112 ASP A N 1
ATOM 884 C CA . ASP A 1 112 ? 22.167 -7.214 0.198 1.00 82.94 112 ASP A CA 1
ATOM 885 C C . ASP A 1 112 ? 21.355 -6.537 -0.922 1.00 82.94 112 ASP A C 1
ATOM 887 O O . ASP A 1 112 ? 21.761 -5.492 -1.435 1.00 82.94 112 ASP A O 1
ATOM 891 N N . LEU A 1 113 ? 20.232 -7.129 -1.345 1.00 84.12 113 LEU A N 1
ATOM 892 C CA . LEU A 1 113 ? 19.488 -6.691 -2.526 1.00 84.12 113 LEU A CA 1
ATOM 893 C C . LEU A 1 113 ? 17.993 -6.974 -2.387 1.00 84.12 113 LEU A C 1
ATOM 895 O O . LEU A 1 113 ? 17.592 -8.096 -2.102 1.00 84.12 113 LEU A O 1
ATOM 899 N N . THR A 1 114 ? 17.168 -5.985 -2.713 1.00 87.38 114 THR A N 1
ATOM 900 C CA . THR A 1 114 ? 15.738 -6.199 -2.945 1.00 87.38 114 THR A CA 1
ATOM 901 C C . THR A 1 114 ? 15.458 -6.119 -4.439 1.00 87.38 114 THR A C 1
ATOM 903 O O . THR A 1 114 ? 15.774 -5.114 -5.078 1.00 87.38 114 THR A O 1
ATOM 906 N N . ILE A 1 115 ? 14.847 -7.164 -4.993 1.00 91.56 115 ILE A N 1
ATOM 907 C CA . ILE A 1 115 ? 14.309 -7.169 -6.355 1.00 91.56 115 ILE A CA 1
ATOM 908 C C . ILE A 1 115 ? 12.825 -6.862 -6.236 1.00 91.56 115 ILE A C 1
ATOM 910 O O . ILE A 1 115 ? 12.050 -7.683 -5.754 1.00 91.56 115 ILE A O 1
ATOM 914 N N . ASN A 1 116 ? 12.431 -5.662 -6.644 1.00 93.69 116 ASN A N 1
ATOM 915 C CA . ASN A 1 116 ? 11.049 -5.230 -6.509 1.00 93.69 116 ASN A CA 1
ATOM 916 C C . ASN A 1 116 ? 10.152 -5.864 -7.583 1.00 93.69 116 ASN A C 1
ATOM 918 O O . ASN A 1 116 ? 10.555 -6.006 -8.742 1.00 93.69 116 ASN A O 1
ATOM 922 N N . MET A 1 117 ? 8.907 -6.166 -7.205 1.00 95.81 117 MET A N 1
ATOM 923 C CA . MET A 1 117 ? 7.831 -6.528 -8.137 1.00 95.81 117 MET A CA 1
ATOM 924 C C . MET A 1 117 ? 7.467 -5.358 -9.061 1.00 95.81 117 MET A C 1
ATOM 926 O O . MET A 1 117 ? 7.186 -5.545 -10.242 1.00 95.81 117 MET A O 1
ATOM 930 N N . LEU A 1 118 ? 7.479 -4.136 -8.525 1.00 95.81 118 LEU A N 1
ATOM 931 C CA . LEU A 1 118 ? 7.161 -2.908 -9.251 1.00 95.81 118 LEU A CA 1
ATOM 932 C C . LEU A 1 118 ? 8.393 -2.003 -9.351 1.00 95.81 118 LEU A C 1
ATOM 934 O O . LEU A 1 118 ? 9.232 -2.017 -8.450 1.00 95.81 118 LEU A O 1
ATOM 938 N N . PRO A 1 119 ? 8.507 -1.166 -10.398 1.00 95.44 119 PRO A N 1
ATOM 939 C CA . PRO A 1 119 ? 9.605 -0.211 -10.498 1.00 95.44 119 PRO A CA 1
ATOM 940 C C . PRO A 1 119 ? 9.688 0.694 -9.261 1.00 95.44 119 PRO A C 1
ATOM 942 O O . PRO A 1 119 ? 8.669 1.244 -8.840 1.00 95.44 119 PRO A O 1
ATOM 945 N N . ASN A 1 120 ? 10.896 0.933 -8.735 1.00 92.94 120 ASN A N 1
ATOM 946 C CA . ASN A 1 120 ? 11.113 1.712 -7.502 1.00 92.94 120 ASN A CA 1
ATOM 947 C C . ASN A 1 120 ? 10.400 3.076 -7.461 1.00 92.94 120 ASN A C 1
ATOM 949 O O . ASN A 1 120 ? 9.876 3.431 -6.407 1.00 92.94 120 ASN A O 1
ATOM 953 N N . PRO A 1 121 ? 10.312 3.862 -8.560 1.00 92.81 121 PRO A N 1
ATOM 954 C CA . PRO A 1 121 ? 9.584 5.130 -8.516 1.00 92.81 121 PRO A CA 1
ATOM 955 C C . PRO A 1 121 ? 8.081 4.979 -8.231 1.00 92.81 121 PRO A C 1
ATOM 957 O O . PRO A 1 121 ? 7.428 5.961 -7.869 1.00 92.81 121 PRO A O 1
ATOM 960 N N . LEU A 1 122 ? 7.530 3.775 -8.411 1.00 92.88 122 LEU A N 1
ATOM 961 C CA . LEU A 1 122 ? 6.177 3.425 -8.008 1.00 92.88 122 LEU A CA 1
ATOM 962 C C . LEU A 1 122 ? 6.149 2.859 -6.589 1.00 92.88 122 LEU A C 1
ATOM 964 O O . LEU A 1 122 ? 5.530 3.495 -5.739 1.00 92.88 122 LEU A O 1
ATOM 968 N N . SER A 1 123 ? 6.837 1.740 -6.327 1.00 92.06 123 SER A N 1
ATOM 969 C CA . SER A 1 123 ? 6.772 1.025 -5.038 1.00 92.06 123 SER A CA 1
ATOM 970 C C . SER A 1 123 ? 7.234 1.879 -3.855 1.00 92.06 123 SER A C 1
ATOM 972 O O . SER A 1 123 ? 6.497 2.068 -2.896 1.00 92.06 123 SER A O 1
ATOM 974 N N . GLU A 1 124 ? 8.413 2.492 -3.949 1.00 90.12 124 GLU A N 1
ATOM 975 C CA . GLU A 1 124 ? 8.962 3.372 -2.905 1.00 90.12 124 GLU A CA 1
ATOM 976 C C . GLU A 1 124 ? 8.414 4.810 -2.998 1.00 90.12 124 GLU A C 1
ATOM 978 O O . GLU A 1 124 ? 8.724 5.668 -2.167 1.00 90.12 124 GLU A O 1
ATOM 983 N N . GLY A 1 125 ? 7.639 5.100 -4.046 1.00 90.12 125 GLY A N 1
ATOM 984 C CA . GLY A 1 125 ? 7.208 6.439 -4.421 1.00 90.12 125 GLY A CA 1
ATOM 985 C C . GLY A 1 125 ? 5.707 6.639 -4.278 1.00 90.12 125 GLY A C 1
ATOM 986 O O . GLY A 1 125 ? 5.204 6.898 -3.187 1.00 90.12 125 GLY A O 1
ATOM 987 N N . ILE A 1 126 ? 5.004 6.628 -5.411 1.00 88.88 126 ILE A N 1
ATOM 988 C CA . ILE A 1 126 ? 3.589 7.021 -5.480 1.00 88.88 126 ILE A CA 1
ATOM 989 C C . ILE A 1 126 ? 2.637 5.993 -4.849 1.00 88.88 126 ILE A C 1
ATOM 991 O O . ILE A 1 126 ? 1.565 6.386 -4.400 1.00 88.88 126 ILE A O 1
ATOM 995 N N . LEU A 1 127 ? 3.030 4.715 -4.814 1.00 92.69 127 LEU A N 1
ATOM 996 C CA . LEU A 1 127 ? 2.262 3.630 -4.199 1.00 92.69 127 LEU A CA 1
ATOM 997 C C . LEU A 1 127 ? 2.598 3.431 -2.721 1.00 92.69 127 LEU A C 1
ATOM 999 O O . LEU A 1 127 ? 1.827 2.804 -2.010 1.00 92.69 127 LEU A O 1
ATOM 1003 N N . SER A 1 128 ? 3.694 4.001 -2.228 1.00 94.12 128 SER A N 1
ATOM 1004 C CA . SER A 1 128 ? 3.981 4.011 -0.796 1.00 94.12 128 SER A CA 1
ATOM 1005 C C . SER A 1 128 ? 3.025 4.959 -0.071 1.00 94.12 128 SER A C 1
ATOM 1007 O O . SER A 1 128 ? 2.862 6.119 -0.466 1.00 94.12 128 SER A O 1
ATOM 1009 N N . LEU A 1 129 ? 2.439 4.511 1.040 1.00 94.50 129 LEU A N 1
ATOM 1010 C CA . LEU A 1 129 ? 1.591 5.321 1.917 1.00 94.50 129 LEU A CA 1
ATOM 1011 C C . LEU A 1 129 ? 2.431 6.348 2.692 1.00 94.50 129 LEU A C 1
ATOM 1013 O O . LEU A 1 129 ? 2.835 6.141 3.838 1.00 94.50 129 LEU A O 1
ATOM 1017 N N . ARG A 1 130 ? 2.764 7.458 2.025 1.00 90.19 130 ARG A N 1
ATOM 1018 C CA . ARG A 1 130 ? 3.689 8.490 2.520 1.00 90.19 130 ARG A CA 1
ATOM 1019 C C . ARG A 1 130 ? 3.118 9.270 3.697 1.00 90.19 130 ARG A C 1
ATOM 1021 O O . ARG A 1 130 ? 1.988 9.755 3.655 1.00 90.19 130 ARG A O 1
ATOM 1028 N N . HIS A 1 131 ? 3.957 9.482 4.711 1.00 91.25 131 HIS A N 1
ATOM 1029 C CA . HIS A 1 131 ? 3.585 10.311 5.851 1.00 91.25 131 HIS A CA 1
ATOM 1030 C C . HIS A 1 131 ? 3.255 11.739 5.413 1.00 91.25 131 HIS A C 1
ATOM 1032 O O . HIS A 1 131 ? 3.944 12.333 4.582 1.00 91.25 131 HIS A O 1
ATOM 1038 N N . ASN A 1 132 ? 2.206 12.296 6.010 1.00 89.81 132 ASN A N 1
ATOM 1039 C CA . ASN A 1 132 ? 1.712 13.654 5.802 1.00 89.81 132 ASN A CA 1
ATOM 1040 C C . ASN A 1 132 ? 1.301 13.976 4.351 1.00 89.81 132 ASN A C 1
ATOM 1042 O O . ASN A 1 132 ? 1.071 15.142 4.029 1.00 89.81 132 ASN A O 1
ATOM 1046 N N . ALA A 1 133 ? 1.143 12.964 3.492 1.00 91.44 133 ALA A N 1
ATOM 1047 C CA . ALA A 1 133 ? 0.659 13.105 2.124 1.00 91.44 133 ALA A CA 1
ATOM 1048 C C . ALA A 1 133 ? -0.592 12.247 1.895 1.00 91.44 133 ALA A C 1
ATOM 1050 O O . ALA A 1 133 ? -0.636 11.075 2.263 1.00 91.44 133 ALA A O 1
ATOM 1051 N N . ALA A 1 134 ? -1.614 12.840 1.273 1.00 92.44 134 ALA A N 1
ATOM 1052 C CA . ALA A 1 134 ? -2.818 12.106 0.907 1.00 92.44 134 ALA A CA 1
ATOM 1053 C C . ALA A 1 134 ? -2.478 11.031 -0.136 1.00 92.44 134 ALA A C 1
ATOM 1055 O O . ALA A 1 134 ? -1.880 11.341 -1.170 1.00 92.44 134 ALA A O 1
ATOM 1056 N N . SER A 1 135 ? -2.861 9.791 0.151 1.00 92.44 135 SER A N 1
ATOM 1057 C CA . SER A 1 135 ? -2.583 8.617 -0.675 1.00 92.44 135 SER A CA 1
ATOM 1058 C C . SER A 1 135 ? -3.880 7.834 -0.914 1.00 92.44 135 SER A C 1
ATOM 1060 O O . SER A 1 135 ? -4.692 7.725 0.013 1.00 92.44 135 SER A O 1
ATOM 1062 N N . PRO A 1 136 ? -4.128 7.340 -2.140 1.00 93.75 136 PRO A N 1
ATOM 1063 C CA . PRO A 1 136 ? -5.280 6.495 -2.421 1.00 93.75 136 PRO A CA 1
ATOM 1064 C C . PRO A 1 136 ? -5.110 5.135 -1.735 1.00 93.75 136 PRO A C 1
ATOM 1066 O O . PRO A 1 136 ? -4.043 4.528 -1.801 1.00 93.75 136 PRO A O 1
ATOM 1069 N N . ALA A 1 137 ? -6.168 4.659 -1.088 1.00 95.88 137 ALA A N 1
ATOM 1070 C CA . ALA A 1 137 ? -6.171 3.379 -0.395 1.00 95.88 137 ALA A CA 1
ATOM 1071 C C . ALA A 1 137 ? -7.497 2.638 -0.578 1.00 95.88 137 ALA A C 1
ATOM 1073 O O . ALA A 1 137 ? -8.565 3.258 -0.657 1.00 95.88 137 ALA A O 1
ATOM 1074 N N . LEU A 1 138 ? -7.429 1.312 -0.582 1.00 97.12 138 LEU A N 1
ATOM 1075 C CA . LEU A 1 138 ? -8.558 0.433 -0.329 1.00 97.12 138 LEU A CA 1
ATOM 1076 C C . LEU A 1 138 ? -8.651 0.213 1.182 1.00 97.12 138 LEU A C 1
ATOM 1078 O O . LEU A 1 138 ? -7.740 -0.337 1.798 1.00 97.12 138 LEU A O 1
ATOM 1082 N N . SER A 1 139 ? -9.741 0.680 1.779 1.00 98.31 139 SER A N 1
ATOM 1083 C CA . SER A 1 139 ? -9.926 0.667 3.227 1.00 98.31 139 SER A CA 1
ATOM 1084 C C . SER A 1 139 ? -10.967 -0.352 3.646 1.00 98.31 139 SER A C 1
ATOM 1086 O O . SER A 1 139 ? -12.035 -0.424 3.040 1.00 98.31 139 SER A O 1
ATOM 1088 N N . VAL A 1 140 ? -10.677 -1.073 4.726 1.00 98.56 140 VAL A N 1
ATOM 1089 C CA . VAL A 1 140 ? -11.643 -1.844 5.505 1.00 98.56 140 VAL A CA 1
ATOM 1090 C C . VAL A 1 140 ? -11.872 -1.117 6.821 1.00 98.56 140 VAL A C 1
ATOM 1092 O O . VAL A 1 140 ? -10.927 -0.904 7.577 1.00 98.56 140 VAL A O 1
ATOM 1095 N N . MET A 1 141 ? -13.121 -0.757 7.103 1.00 98.31 141 MET A N 1
ATOM 1096 C CA . MET A 1 141 ? -13.529 -0.241 8.408 1.00 98.31 141 MET A CA 1
ATOM 1097 C C . MET A 1 141 ? -14.307 -1.327 9.131 1.00 98.31 141 MET A C 1
ATOM 1099 O O . MET A 1 141 ? -15.283 -1.834 8.588 1.00 98.31 141 MET A O 1
ATOM 1103 N N . ALA A 1 142 ? -13.879 -1.686 10.335 1.00 98.12 142 ALA A N 1
ATOM 1104 C CA . ALA A 1 142 ? -14.443 -2.772 11.120 1.00 98.12 142 ALA A CA 1
ATOM 1105 C C . ALA A 1 142 ? -14.762 -2.297 12.540 1.00 98.12 142 ALA A C 1
ATOM 1107 O O . ALA A 1 142 ? -13.902 -1.771 13.248 1.00 98.12 142 ALA A O 1
ATOM 1108 N N . LYS A 1 143 ? -16.007 -2.495 12.966 1.00 97.88 143 LYS A N 1
ATOM 1109 C CA . LYS A 1 143 ? -16.478 -2.163 14.306 1.00 97.88 143 LYS A CA 1
ATOM 1110 C C . LYS A 1 143 ? -16.468 -3.405 15.179 1.00 97.88 143 LYS A C 1
ATOM 1112 O O . LYS A 1 143 ? -17.101 -4.409 14.858 1.00 97.88 143 LYS A O 1
ATOM 1117 N N . PHE A 1 144 ? -15.799 -3.298 16.316 1.00 97.38 144 PHE A N 1
ATOM 1118 C CA . PHE A 1 144 ? -15.743 -4.334 17.330 1.00 97.38 144 PHE A CA 1
ATOM 1119 C C . PHE A 1 144 ? -16.485 -3.897 18.591 1.00 97.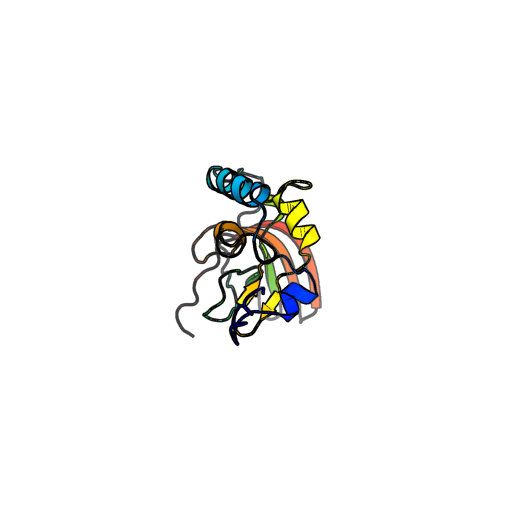38 144 PHE A C 1
ATOM 1121 O O . PHE A 1 144 ? -16.378 -2.739 18.992 1.00 97.38 144 PHE A O 1
ATOM 1128 N N . SER A 1 145 ? -17.189 -4.825 19.243 1.00 96.50 145 SER A N 1
ATOM 1129 C CA . SER A 1 145 ? -17.747 -4.656 20.587 1.00 96.50 145 SER A CA 1
ATOM 1130 C C . SER A 1 145 ? -17.413 -5.865 21.458 1.00 96.50 145 SER A C 1
ATOM 1132 O O . SER A 1 145 ? -17.603 -7.003 21.041 1.00 96.50 145 SER A O 1
ATOM 1134 N N . SER A 1 146 ? -16.854 -5.642 22.650 1.00 93.94 146 SER A N 1
ATOM 1135 C CA . SER A 1 146 ? -16.382 -6.706 23.550 1.00 93.94 146 SER A CA 1
ATOM 1136 C C . SER A 1 146 ? -15.528 -7.757 22.816 1.00 93.94 146 SER A C 1
ATOM 1138 O O . SER A 1 146 ? -15.716 -8.964 22.983 1.00 93.94 146 SER A O 1
ATOM 1140 N N . SER A 1 147 ? -14.619 -7.278 21.958 1.00 91.44 147 SER A N 1
ATOM 1141 C CA . SER A 1 147 ? -13.731 -8.082 21.100 1.00 91.44 147 SER A CA 1
ATOM 1142 C C . SER A 1 147 ? -14.426 -8.956 20.045 1.00 91.44 147 SER A C 1
ATOM 1144 O O . SER A 1 147 ? -13.795 -9.842 19.471 1.00 91.44 147 SER A O 1
ATOM 1146 N N . LYS A 1 148 ? -15.707 -8.715 19.756 1.00 96.00 148 LYS A N 1
ATOM 1147 C CA . LYS A 1 148 ? -16.446 -9.353 18.661 1.00 96.00 148 LYS A CA 1
ATOM 1148 C C . LYS A 1 148 ? -16.600 -8.387 17.502 1.00 96.00 148 LYS A C 1
ATOM 1150 O O . LYS A 1 148 ? -16.876 -7.215 17.725 1.00 96.00 148 LYS A O 1
ATOM 1155 N N . LEU A 1 149 ? -16.404 -8.881 16.284 1.00 97.25 149 LEU A N 1
ATOM 1156 C CA . LEU A 1 149 ? -16.682 -8.122 15.070 1.00 97.25 149 LEU A CA 1
ATOM 1157 C C . LEU A 1 149 ? -18.198 -8.015 14.889 1.00 97.25 149 LEU A C 1
ATOM 1159 O O . LEU A 1 149 ? -18.869 -9.039 14.789 1.00 97.25 149 LEU A O 1
ATOM 1163 N N . GLU A 1 150 ? -18.710 -6.791 14.831 1.00 96.69 150 GLU A N 1
ATOM 1164 C CA . GLU A 1 150 ? -20.141 -6.515 14.672 1.00 96.69 150 GLU A CA 1
ATOM 1165 C C . GLU A 1 150 ? -20.469 -6.126 13.228 1.00 96.69 150 GLU A C 1
ATOM 1167 O O . GLU A 1 150 ? -21.366 -6.690 12.607 1.00 96.69 150 GLU A O 1
ATOM 1172 N N . GLU A 1 151 ? -19.710 -5.185 12.669 1.00 97.06 151 GLU A N 1
ATOM 1173 C CA . GLU A 1 151 ? -19.941 -4.630 11.335 1.00 97.06 151 GLU A CA 1
ATOM 1174 C C . GLU A 1 151 ? -18.608 -4.383 10.637 1.00 97.06 151 GLU A C 1
ATOM 1176 O O . GLU A 1 151 ? -17.612 -4.049 11.282 1.00 97.06 151 GLU A O 1
ATOM 1181 N N . TRP A 1 152 ? -18.590 -4.516 9.313 1.00 98.25 152 TRP A N 1
ATOM 1182 C CA . TRP A 1 152 ? -17.460 -4.084 8.505 1.00 98.25 152 TRP A CA 1
ATOM 1183 C C . TRP A 1 152 ? -17.905 -3.633 7.117 1.00 98.25 152 TRP A C 1
ATOM 1185 O O . TRP A 1 152 ? -18.933 -4.072 6.601 1.00 98.25 152 TRP A O 1
ATOM 1195 N N . GLU A 1 153 ? -17.109 -2.767 6.504 1.00 98.31 153 GLU A N 1
ATOM 1196 C CA . GLU A 1 153 ? -17.289 -2.321 5.125 1.00 98.31 153 GLU A CA 1
ATOM 1197 C C . GLU A 1 153 ? -15.937 -2.160 4.424 1.00 98.31 153 GLU A C 1
ATOM 1199 O O . GLU A 1 153 ? -14.919 -1.912 5.072 1.00 98.31 153 GLU A O 1
ATOM 1204 N N . ILE A 1 154 ? -15.940 -2.287 3.095 1.00 98.06 154 ILE A N 1
ATOM 1205 C CA . ILE A 1 154 ? -14.779 -2.054 2.232 1.00 98.06 154 ILE A CA 1
ATOM 1206 C C . ILE A 1 154 ? -15.095 -0.964 1.208 1.00 98.06 154 ILE A C 1
ATOM 1208 O O . ILE A 1 154 ? -16.160 -0.983 0.588 1.00 98.06 154 ILE A O 1
ATOM 1212 N N . PHE A 1 155 ? -14.188 -0.006 1.025 1.00 97.31 155 PHE A N 1
ATOM 1213 C CA . PHE A 1 155 ? -14.369 1.092 0.072 1.00 97.31 155 PHE A CA 1
ATOM 1214 C C . PHE A 1 155 ? -13.042 1.749 -0.329 1.00 97.31 155 PHE A C 1
ATOM 1216 O O . PHE A 1 155 ? -12.046 1.698 0.393 1.00 97.31 155 PHE A O 1
ATOM 1223 N N . THR A 1 156 ? -13.033 2.421 -1.480 1.00 96.56 156 THR A N 1
ATOM 1224 C CA . THR A 1 156 ? -11.907 3.253 -1.917 1.00 96.56 156 THR A CA 1
ATOM 1225 C C . THR A 1 156 ? -11.885 4.581 -1.166 1.00 96.56 156 THR A C 1
ATOM 1227 O O . THR A 1 156 ? -12.914 5.235 -0.971 1.00 96.56 156 THR A O 1
ATOM 1230 N N . SER A 1 157 ? -10.698 5.012 -0.767 1.00 96.31 157 SER A N 1
ATOM 1231 C CA . SER A 1 157 ? -10.502 6.124 0.159 1.00 96.31 157 SER A CA 1
ATOM 1232 C C . SER A 1 157 ? -9.241 6.927 -0.148 1.00 96.31 157 SER A C 1
ATOM 1234 O O . SER A 1 157 ? -8.383 6.481 -0.913 1.00 96.31 157 SER A O 1
ATOM 1236 N N . TYR A 1 158 ? -9.141 8.106 0.461 1.00 95.62 158 TYR A N 1
ATOM 1237 C CA . TYR A 1 158 ? -7.887 8.824 0.649 1.00 95.62 158 TYR A CA 1
ATOM 1238 C C . TYR A 1 158 ? -7.526 8.818 2.129 1.00 95.62 158 TYR A C 1
ATOM 1240 O O . TYR A 1 158 ? -8.332 9.230 2.961 1.00 95.62 158 TYR A O 1
ATOM 1248 N N . ILE A 1 159 ? -6.303 8.407 2.444 1.00 96.19 159 ILE A N 1
ATOM 1249 C CA . ILE A 1 159 ? -5.741 8.454 3.798 1.00 96.19 159 ILE A CA 1
ATOM 1250 C C . ILE A 1 159 ? -4.515 9.357 3.819 1.00 96.19 159 ILE A C 1
ATOM 1252 O O . ILE A 1 159 ? -3.902 9.619 2.786 1.00 96.19 159 ILE A O 1
ATOM 1256 N N . LYS A 1 160 ? -4.143 9.839 5.001 1.00 95.94 160 LYS A N 1
ATOM 1257 C CA . LYS A 1 160 ? -2.922 10.623 5.197 1.00 95.94 160 LYS A CA 1
ATOM 1258 C C . LYS A 1 160 ? -2.239 10.140 6.473 1.00 95.94 160 LYS A C 1
ATOM 1260 O O . LYS A 1 160 ? -2.502 10.717 7.529 1.00 95.94 160 LYS A O 1
ATOM 1265 N N . PRO A 1 161 ? -1.401 9.091 6.390 1.00 95.25 161 PRO A N 1
ATOM 1266 C CA . PRO A 1 161 ? -0.689 8.584 7.553 1.00 95.25 161 PRO A CA 1
ATOM 1267 C C . PRO A 1 161 ? 0.121 9.692 8.221 1.00 95.25 161 PRO A C 1
ATOM 1269 O O . PRO A 1 161 ? 0.788 10.467 7.534 1.00 95.25 161 PRO A O 1
ATOM 1272 N N . GLN A 1 162 ? 0.067 9.798 9.541 1.00 91.75 162 GLN A N 1
ATOM 1273 C CA . GLN A 1 162 ? 0.896 10.736 10.285 1.00 91.75 162 GLN A CA 1
ATOM 1274 C C . GLN A 1 162 ? 2.220 10.079 10.677 1.00 91.75 162 GLN A C 1
ATOM 1276 O O . GLN A 1 162 ? 2.353 8.858 10.742 1.00 91.75 162 GLN A O 1
ATOM 1281 N N . THR A 1 163 ? 3.231 10.908 10.914 1.00 79.62 163 THR A N 1
ATOM 1282 C CA . THR A 1 163 ? 4.497 10.449 11.483 1.00 79.62 163 THR A CA 1
ATOM 1283 C C . THR A 1 163 ? 4.298 10.243 12.982 1.00 79.62 163 THR A C 1
ATOM 1285 O O . THR A 1 163 ? 3.795 11.147 13.649 1.00 79.62 163 THR A O 1
ATOM 1288 N N . ASN A 1 164 ? 4.710 9.096 13.528 1.00 63.41 164 ASN A N 1
ATOM 1289 C CA . ASN A 1 164 ? 4.839 8.963 14.978 1.00 63.41 164 ASN A CA 1
ATOM 1290 C C . ASN A 1 164 ? 5.868 9.997 15.455 1.00 63.41 164 ASN A C 1
ATOM 1292 O O . ASN A 1 164 ? 7.059 9.880 15.164 1.00 63.41 164 ASN A O 1
ATOM 1296 N N . HIS A 1 165 ? 5.409 11.028 16.162 1.00 49.22 165 HIS A N 1
ATOM 1297 C CA . HIS A 1 165 ? 6.281 11.770 17.060 1.00 49.22 165 HIS A CA 1
ATOM 1298 C C . HIS A 1 165 ? 6.676 10.792 18.169 1.00 49.22 165 HIS A C 1
ATOM 1300 O O . HIS A 1 165 ? 5.801 10.379 18.916 1.00 49.22 165 HIS A O 1
ATOM 1306 N N . GLU A 1 166 ? 7.943 10.368 18.163 1.00 36.34 166 GLU A N 1
ATOM 1307 C CA . GLU A 1 166 ? 8.682 9.701 19.251 1.00 36.34 166 GLU A CA 1
ATOM 1308 C C . GLU A 1 166 ? 7.817 8.958 20.293 1.00 36.34 166 GLU A C 1
ATOM 1310 O O . GLU A 1 166 ? 7.283 9.567 21.220 1.00 36.34 166 GLU A O 1
ATOM 1315 N N . LEU A 1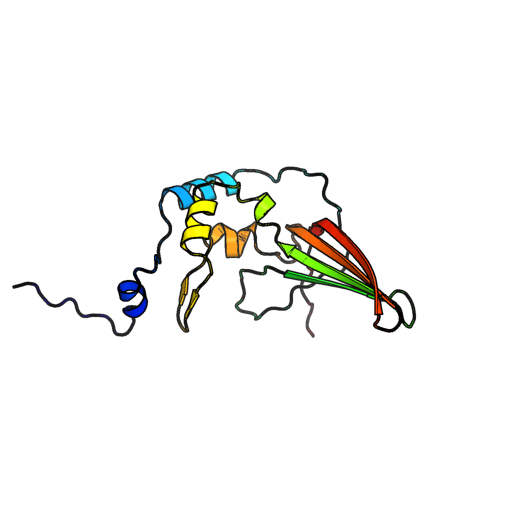 167 ? 7.729 7.629 20.153 1.00 38.88 167 LEU A N 1
ATOM 1316 C CA . LEU A 1 167 ? 7.520 6.734 21.298 1.00 38.88 167 LEU A CA 1
ATOM 1317 C C . LEU A 1 167 ? 8.869 6.438 21.959 1.00 38.88 167 LEU A C 1
ATOM 1319 O O . LEU A 1 167 ? 9.844 6.228 21.198 1.00 38.88 167 LEU A O 1
#

Radius of gyration: 20.12 Å; chains: 1; bounding box: 61×34×52 Å

Sequence (167 aa):
MKVAKFISEKEPIELEREDIPIDFPKSALDQVKLIQGIKSRKEDRRDLTNMFTITVDNKATRDRDDAISIELQGKDAVLLGIHITDVGAIIEKDSAIDLEARLRDTSIYLPDLTINMLPNPLSEGILSLRHNAASPALSVMAKFSSSKLEEWEIFTSYIKPQTNHEL

pLDDT: mean 87.35, std 14.87, range [33.81, 98.56]